Protein AF-A0A835HVT9-F1 (afdb_monomer)

pLDDT: mean 92.45, std 12.64, range [32.31, 98.5]

Sequence (153 aa):
MGDMKSQLLFCWDQSHCSTTGFYTVKNNAKPLMLKELVKLWDKVDQNLPWEKREYNELNSLLVDDSPYKALLNPAHTAIFPTSYYFCNKNDNSLGHRGDIKMYLEGLATLDNVQKYIQQHLFGQPAIAESHPCWQHYSQVINSRSQAPSVRGL

Radius of gyration: 16.78 Å; Cα contacts (8 Å, |Δi|>4): 175; chains: 1; bounding box: 39×34×49 Å

Secondary structure (DSSP, 8-state):
--GGGGG-S----GGGSEEEEEEETTEEEEEEEE--THHHHTTSSTTSSS-TTTS-TTT--EE-S-GGGGTTSPTTSEEBPPPP-TT-TT--TTSTT-HHHHHHHHHTT-S-HHHHHHHS--BSPPP-TTSTTHHHHHHHHHHHHTS------

Foldseek 3Di:
DPPCPVVDQDDDDQVQWAFQVAADPVDRVHTQTADECQ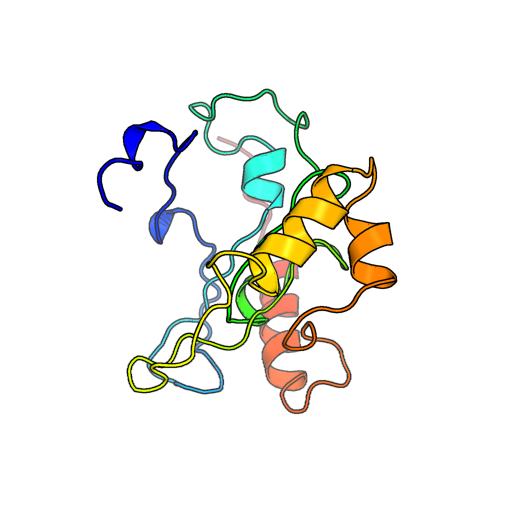CVQCCVPVPRPDDRNPDDQFHAAAEEQDLSNCLPPPAQRYAHAHDDDPVPPVQQLVHDVHVVVVLVVVCVVDRGRSVSCVVPPHHDDHDDPPDPVNVVSVVSVVSVVPDDPPPDD

Nearest PDB structures (foldseek):
  7px8-assembly1_A  TM=1.929E-01  e=6.661E+00  Sus scrofa domesticus

Structure (mmCIF, N/CA/C/O backbone):
data_AF-A0A835HVT9-F1
#
_entry.id   AF-A0A835HVT9-F1
#
loop_
_atom_site.group_PDB
_atom_site.id
_atom_site.type_symbol
_atom_site.label_atom_id
_atom_site.label_alt_id
_atom_site.label_comp_id
_atom_site.label_asym_id
_atom_site.label_entity_id
_atom_site.label_seq_id
_atom_site.pdbx_PDB_ins_code
_atom_site.Cartn_x
_atom_site.Cartn_y
_atom_site.Cartn_z
_atom_site.occupancy
_atom_site.B_iso_or_equiv
_atom_site.auth_seq_id
_atom_site.auth_comp_id
_atom_site.auth_asym_id
_atom_site.auth_atom_id
_atom_site.pdbx_PDB_model_num
ATOM 1 N N . MET A 1 1 ? -9.739 10.773 -12.372 1.00 60.59 1 MET A N 1
ATOM 2 C CA . MET A 1 1 ? -10.763 9.707 -12.357 1.00 60.59 1 MET A CA 1
ATOM 3 C C . MET A 1 1 ? -11.808 10.116 -13.379 1.00 60.59 1 MET A C 1
ATOM 5 O O . MET A 1 1 ? -12.385 11.178 -13.191 1.00 60.59 1 MET A O 1
ATOM 9 N N . GLY A 1 2 ? -11.917 9.392 -14.497 1.00 78.94 2 GLY A N 1
ATOM 10 C CA . GLY A 1 2 ? -12.897 9.683 -15.555 1.00 78.94 2 GLY A CA 1
ATOM 11 C C . GLY A 1 2 ? -14.308 9.248 -15.152 1.00 78.94 2 GLY A C 1
ATOM 12 O O . GLY A 1 2 ? -14.658 9.307 -13.975 1.00 78.94 2 GLY A O 1
ATOM 13 N N . ASP A 1 3 ? -15.081 8.735 -16.104 1.00 84.62 3 ASP A N 1
ATOM 14 C CA . ASP A 1 3 ? -16.511 8.428 -15.934 1.00 84.62 3 ASP A CA 1
ATOM 15 C C . ASP A 1 3 ? -16.822 7.410 -14.818 1.00 84.62 3 ASP A C 1
ATOM 17 O O . ASP A 1 3 ? -17.902 7.430 -14.238 1.00 84.62 3 ASP A O 1
ATOM 21 N N . MET A 1 4 ? -15.857 6.564 -14.438 1.00 86.81 4 MET A N 1
ATOM 22 C CA . MET A 1 4 ? -16.009 5.582 -13.351 1.00 86.81 4 MET A CA 1
ATOM 23 C C . MET A 1 4 ? -15.837 6.165 -11.938 1.00 86.81 4 MET A C 1
ATOM 25 O O . MET A 1 4 ? -15.939 5.430 -10.959 1.00 86.81 4 MET A O 1
ATOM 29 N N . LYS A 1 5 ? -15.581 7.473 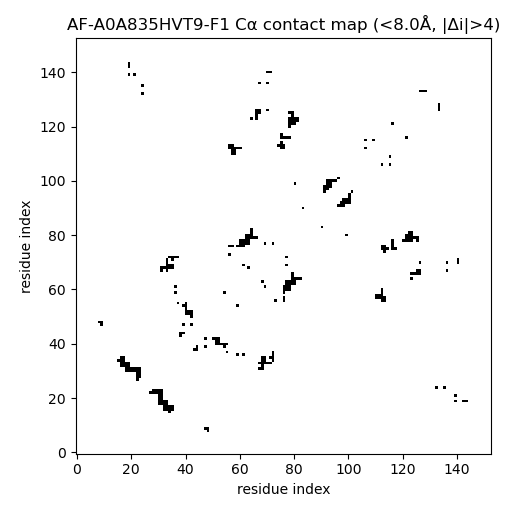-11.784 1.00 87.38 5 LYS A N 1
ATOM 30 C CA . LYS A 1 5 ? -15.387 8.094 -10.459 1.00 87.38 5 LYS A CA 1
ATOM 31 C C . LYS A 1 5 ? -16.580 7.866 -9.522 1.00 87.38 5 LYS A C 1
ATOM 33 O O . LYS A 1 5 ? -16.374 7.664 -8.332 1.00 87.38 5 LYS A O 1
ATOM 38 N N . SER A 1 6 ? -17.802 7.892 -10.053 1.00 88.25 6 SER A N 1
ATOM 39 C CA . SER A 1 6 ? -19.041 7.690 -9.287 1.00 88.25 6 SER A CA 1
ATOM 40 C C . SER A 1 6 ? -19.228 6.262 -8.770 1.00 88.25 6 SER A C 1
ATOM 42 O O . SER A 1 6 ? -20.074 6.048 -7.911 1.00 88.25 6 SER A O 1
ATOM 44 N N . GLN A 1 7 ? -18.451 5.294 -9.267 1.00 92.12 7 GLN A N 1
ATOM 45 C CA . GLN A 1 7 ? -18.493 3.899 -8.818 1.00 92.12 7 GLN A CA 1
ATOM 46 C C . GLN A 1 7 ? -17.558 3.633 -7.628 1.00 92.12 7 GLN A C 1
ATOM 48 O O . GLN A 1 7 ? -17.563 2.538 -7.071 1.00 92.12 7 GLN A O 1
ATOM 53 N N . LEU A 1 8 ? -16.735 4.611 -7.236 1.00 93.62 8 LEU A N 1
ATOM 54 C CA . LEU A 1 8 ? -15.893 4.496 -6.051 1.00 93.62 8 LEU A CA 1
ATOM 55 C C . LEU A 1 8 ? -16.753 4.614 -4.791 1.00 93.62 8 LEU A C 1
ATOM 57 O O . LEU A 1 8 ? -17.520 5.563 -4.655 1.00 93.62 8 LEU A O 1
ATOM 61 N N . LEU A 1 9 ? -16.564 3.690 -3.845 1.00 95.06 9 LEU A N 1
ATOM 62 C CA . LEU A 1 9 ? -17.276 3.705 -2.561 1.00 95.06 9 LEU A CA 1
ATOM 63 C C . LEU A 1 9 ? -16.987 4.973 -1.743 1.00 95.06 9 LEU A C 1
ATOM 65 O O . LEU A 1 9 ? -17.858 5.472 -1.040 1.00 95.06 9 LEU A O 1
ATOM 69 N N . PHE A 1 10 ? -15.756 5.482 -1.819 1.00 94.81 10 PHE A N 1
ATOM 70 C CA . PHE A 1 10 ? -15.302 6.689 -1.131 1.00 94.81 10 PHE A CA 1
ATOM 71 C C . PHE A 1 10 ? -13.990 7.191 -1.757 1.00 94.81 10 PHE A C 1
ATOM 73 O O . PHE A 1 10 ? -13.376 6.516 -2.588 1.00 94.81 10 PHE A O 1
ATOM 80 N N . CYS A 1 11 ? -13.541 8.380 -1.348 1.00 93.75 11 CYS A N 1
ATOM 81 C CA . CYS A 1 11 ? -12.246 8.928 -1.736 1.00 93.75 11 CYS A CA 1
ATOM 82 C C . CYS A 1 11 ? -11.547 9.524 -0.516 1.00 93.75 11 CYS A C 1
ATOM 84 O O . CYS A 1 11 ? -12.050 10.464 0.092 1.00 93.75 11 CYS A O 1
ATOM 86 N N . TRP A 1 12 ? -10.359 9.012 -0.209 1.00 95.00 12 TRP A N 1
ATOM 87 C CA . TRP A 1 12 ? -9.437 9.621 0.741 1.00 95.00 12 TRP A CA 1
ATOM 88 C C . TRP A 1 12 ? -8.271 10.267 0.007 1.00 95.00 12 TRP A C 1
ATOM 90 O O . TRP A 1 12 ? -7.760 9.743 -0.984 1.00 95.00 12 TRP A O 1
ATOM 100 N N . ASP A 1 13 ? -7.848 11.412 0.520 1.00 93.56 13 ASP A N 1
ATOM 101 C CA . ASP A 1 13 ? -6.699 12.160 0.033 1.00 93.56 13 ASP A CA 1
ATOM 102 C C . ASP A 1 13 ? -5.530 12.104 1.032 1.00 93.56 13 ASP A C 1
ATOM 104 O O . ASP A 1 13 ? -5.501 11.312 1.979 1.00 93.56 13 ASP A O 1
ATOM 108 N N . GLN A 1 14 ? -4.534 12.961 0.817 1.00 94.00 14 GLN A N 1
ATOM 109 C CA . GLN A 1 14 ? -3.355 13.044 1.669 1.00 94.00 14 GLN A CA 1
ATOM 110 C C . GLN A 1 14 ? -3.684 13.355 3.139 1.00 94.00 14 GLN A C 1
ATOM 112 O O . GLN A 1 14 ? -2.952 12.892 4.011 1.00 94.00 14 GLN A O 1
ATOM 117 N N . SER A 1 15 ? -4.768 14.083 3.438 1.00 94.44 15 SER A N 1
ATOM 118 C CA . SER A 1 15 ? -5.143 14.428 4.821 1.00 94.44 15 SER A CA 1
ATOM 119 C C . SER A 1 15 ? -5.526 13.202 5.658 1.00 94.44 15 SER A C 1
ATOM 121 O O . SER A 1 15 ? -5.448 13.227 6.884 1.00 94.44 15 SER A O 1
ATOM 123 N N . HIS A 1 16 ? -5.852 12.092 4.993 1.00 95.62 16 HIS A N 1
ATOM 124 C CA . HIS A 1 16 ? -6.187 10.822 5.623 1.00 95.62 16 HIS A CA 1
ATOM 125 C C . HIS A 1 16 ? -4.963 9.912 5.809 1.00 95.62 16 HIS A C 1
ATOM 127 O O . HIS A 1 16 ? -5.058 8.886 6.486 1.00 95.62 16 HIS A O 1
ATOM 133 N N . CYS A 1 17 ? -3.803 10.272 5.254 1.00 96.88 17 CYS A N 1
ATOM 134 C CA . CYS A 1 17 ? -2.551 9.555 5.484 1.00 96.88 17 CYS A CA 1
ATOM 135 C C . CYS A 1 17 ? -1.938 9.944 6.838 1.00 96.88 17 CYS A C 1
ATOM 137 O O . CYS A 1 17 ? -2.145 11.047 7.340 1.00 96.88 17 CYS A O 1
ATOM 139 N N . SER A 1 18 ? -1.137 9.055 7.420 1.00 95.75 18 SER A N 1
ATOM 140 C CA . SER A 1 18 ? -0.396 9.366 8.644 1.00 95.75 18 SER A CA 1
ATOM 141 C C . SER A 1 18 ? 0.959 9.973 8.313 1.00 95.75 18 SER A C 1
ATOM 143 O O . SER A 1 18 ? 1.771 9.382 7.596 1.00 95.75 18 SER A O 1
ATOM 145 N N . THR A 1 19 ? 1.211 11.162 8.848 1.00 94.88 19 THR A N 1
ATOM 146 C CA . THR A 1 19 ? 2.507 11.830 8.756 1.00 94.88 19 THR A CA 1
ATOM 147 C C . THR A 1 19 ? 3.494 11.183 9.722 1.00 94.88 19 THR A C 1
ATOM 149 O O . THR A 1 19 ? 3.149 10.815 10.846 1.00 94.88 19 THR A O 1
ATOM 152 N N . THR A 1 20 ? 4.737 11.018 9.273 1.00 95.50 20 THR A N 1
ATOM 153 C CA . THR A 1 20 ? 5.782 10.389 10.096 1.00 95.50 20 THR A CA 1
ATOM 154 C C . THR A 1 20 ? 6.794 11.386 10.646 1.00 95.50 20 THR A C 1
ATOM 156 O O . THR A 1 20 ? 7.472 11.079 11.615 1.00 95.50 20 THR A O 1
ATOM 159 N N . GLY A 1 21 ? 6.908 12.575 10.043 1.00 95.31 21 GLY A N 1
ATOM 160 C CA . GLY A 1 21 ? 8.000 13.515 10.322 1.00 95.31 21 GLY A CA 1
ATOM 161 C C . GLY A 1 21 ? 9.318 13.159 9.619 1.00 95.31 21 GLY A C 1
ATOM 162 O O . GLY A 1 21 ? 10.281 13.911 9.720 1.00 95.31 21 GLY A O 1
ATOM 163 N N . PHE A 1 22 ? 9.355 12.051 8.871 1.00 97.06 22 PHE A N 1
ATOM 164 C CA . PHE A 1 22 ? 10.499 11.622 8.068 1.00 97.06 22 PHE A CA 1
ATOM 165 C C . PHE A 1 22 ? 10.275 11.931 6.583 1.00 97.06 22 PHE A C 1
ATOM 167 O O . PHE A 1 22 ? 9.159 12.216 6.140 1.00 97.06 22 PHE A O 1
ATOM 174 N N . TYR A 1 23 ? 11.347 11.827 5.800 1.00 97.38 23 TYR A N 1
ATOM 175 C CA . TYR A 1 23 ? 11.338 11.976 4.345 1.00 97.38 23 TYR A CA 1
ATOM 176 C C . TYR A 1 23 ? 11.667 10.652 3.667 1.00 97.38 23 TYR A C 1
ATOM 178 O O . TYR A 1 23 ? 12.306 9.786 4.257 1.00 97.38 23 TYR A O 1
ATOM 186 N N . THR A 1 24 ? 11.231 10.479 2.421 1.00 96.44 24 THR A N 1
ATOM 187 C CA . THR A 1 24 ? 11.489 9.237 1.688 1.00 96.44 24 THR A CA 1
ATOM 188 C C . THR A 1 24 ? 12.973 9.075 1.368 1.00 96.44 24 THR A C 1
ATOM 190 O O . THR A 1 24 ? 13.637 10.031 0.977 1.00 96.44 24 THR A O 1
ATOM 193 N N . VAL A 1 25 ? 13.478 7.840 1.427 1.00 94.94 25 VAL A N 1
ATOM 194 C CA . VAL A 1 25 ? 14.887 7.528 1.122 1.00 94.94 25 VAL A CA 1
ATOM 195 C C . VAL A 1 25 ? 15.304 7.988 -0.281 1.00 94.94 25 VAL A C 1
ATOM 197 O O . VAL A 1 25 ? 16.401 8.500 -0.466 1.00 94.94 25 VAL A O 1
ATOM 200 N N . LYS A 1 26 ? 14.428 7.819 -1.283 1.00 91.31 26 LYS A N 1
ATOM 201 C CA . LYS A 1 26 ? 14.726 8.171 -2.684 1.00 91.31 26 LYS A CA 1
ATOM 202 C C . LYS A 1 26 ? 14.658 9.678 -2.962 1.00 91.31 26 LYS A C 1
ATOM 204 O O . LYS A 1 26 ? 15.252 10.136 -3.930 1.00 91.31 26 LYS A O 1
ATOM 209 N N . ASN A 1 27 ? 13.895 10.431 -2.171 1.00 92.38 27 ASN A N 1
ATOM 210 C CA . ASN A 1 27 ? 13.713 11.869 -2.337 1.00 92.38 27 ASN A CA 1
ATOM 211 C C . ASN A 1 27 ? 13.538 12.521 -0.960 1.00 92.38 27 ASN A C 1
ATOM 213 O O . ASN A 1 27 ? 12.465 12.445 -0.355 1.00 92.38 27 ASN A O 1
ATOM 217 N N . ASN A 1 28 ? 14.591 13.191 -0.500 1.00 91.81 28 ASN A N 1
ATOM 218 C CA . ASN A 1 28 ? 14.655 13.848 0.803 1.00 91.81 28 ASN A CA 1
ATOM 219 C C . ASN A 1 28 ? 13.770 15.103 0.923 1.00 91.81 28 ASN A C 1
ATOM 221 O O . ASN A 1 28 ? 13.596 15.598 2.027 1.00 91.81 28 ASN A O 1
ATOM 225 N N . ALA A 1 29 ? 13.191 15.601 -0.172 1.00 95.06 29 ALA A N 1
ATOM 226 C CA . ALA A 1 29 ? 12.193 16.670 -0.148 1.00 95.06 29 ALA A CA 1
ATOM 227 C C . ALA A 1 29 ? 10.755 16.129 -0.067 1.00 95.06 29 ALA A C 1
ATOM 229 O O . ALA A 1 29 ? 9.817 16.889 0.167 1.00 95.06 29 ALA A O 1
ATOM 230 N N . LYS A 1 30 ? 10.554 14.819 -0.268 1.00 95.56 30 LYS A N 1
ATOM 231 C CA . LYS A 1 30 ? 9.233 14.185 -0.235 1.00 95.56 30 LYS A CA 1
ATOM 232 C C . LYS A 1 30 ? 8.943 13.637 1.167 1.00 95.56 30 LYS A C 1
ATOM 234 O O . LYS A 1 30 ? 9.641 12.711 1.587 1.00 95.56 30 LYS A O 1
ATOM 239 N N . PRO A 1 31 ? 7.910 14.133 1.873 1.00 96.44 31 PRO A N 1
ATOM 240 C CA . PRO A 1 31 ? 7.512 13.578 3.162 1.00 96.44 31 PRO A CA 1
ATOM 241 C C . PRO A 1 31 ? 7.120 12.102 3.047 1.00 96.44 31 PRO A C 1
ATOM 243 O O . PRO A 1 31 ? 6.439 11.693 2.101 1.00 96.44 31 PRO A O 1
ATOM 246 N N . LEU A 1 32 ? 7.525 11.302 4.029 1.00 97.38 32 LEU A N 1
ATOM 247 C CA . LEU A 1 32 ? 7.116 9.912 4.158 1.00 97.38 32 LEU A CA 1
ATOM 248 C C . LEU A 1 32 ? 5.758 9.874 4.866 1.00 97.38 32 LEU A C 1
ATOM 250 O O . LEU A 1 32 ? 5.643 10.206 6.048 1.00 97.38 32 LEU A O 1
ATOM 254 N N . MET A 1 33 ? 4.726 9.479 4.122 1.00 97.12 33 MET A N 1
ATOM 255 C CA . MET A 1 33 ? 3.363 9.320 4.628 1.00 97.12 33 MET A CA 1
ATOM 256 C C . MET A 1 33 ? 2.899 7.875 4.494 1.00 97.12 33 MET A C 1
ATOM 258 O O . MET A 1 33 ? 3.196 7.211 3.498 1.00 97.12 33 MET A O 1
ATOM 262 N N . LEU A 1 34 ? 2.163 7.410 5.500 1.00 98.00 34 LEU A N 1
ATOM 263 C CA . LEU A 1 34 ? 1.678 6.039 5.609 1.00 98.00 34 LEU A CA 1
ATOM 264 C C . LEU A 1 34 ? 0.188 5.955 5.275 1.00 98.00 34 LEU A C 1
ATOM 266 O O . LEU A 1 34 ? -0.588 6.858 5.594 1.00 98.00 34 LEU A O 1
ATOM 270 N N . LYS A 1 35 ? -0.201 4.841 4.660 1.00 98.19 35 LYS A N 1
ATOM 271 C CA . LYS A 1 35 ? -1.579 4.465 4.343 1.00 98.19 35 LYS A CA 1
ATOM 272 C C . LYS A 1 35 ? -1.970 3.282 5.223 1.00 98.19 35 LYS A C 1
ATOM 274 O O . LYS A 1 35 ? -1.839 2.126 4.823 1.00 98.19 35 LYS A O 1
ATOM 279 N N . GLU A 1 36 ? -2.398 3.598 6.439 1.00 97.62 36 GLU A N 1
ATOM 280 C CA . GLU A 1 36 ? -2.723 2.610 7.467 1.00 97.62 36 GLU A CA 1
ATOM 281 C C . GLU A 1 36 ? -4.142 2.058 7.256 1.00 97.62 36 GLU A C 1
ATOM 283 O O . GLU A 1 36 ? -5.123 2.755 7.522 1.00 97.62 36 GLU A O 1
ATOM 288 N N . LEU A 1 37 ? -4.263 0.811 6.779 1.00 97.81 37 LEU A N 1
ATOM 289 C CA . LEU A 1 37 ? -5.564 0.178 6.495 1.00 97.81 37 LEU A CA 1
ATOM 290 C C . LEU A 1 37 ? -6.433 0.038 7.751 1.00 97.81 37 LEU A C 1
ATOM 292 O O . LEU A 1 37 ? -7.654 0.121 7.659 1.00 97.81 37 LEU A O 1
ATOM 296 N N . VAL A 1 38 ? -5.815 -0.064 8.932 1.00 97.12 38 VAL A N 1
ATOM 297 C CA . VAL A 1 38 ? -6.534 -0.098 10.215 1.00 97.12 38 VAL A CA 1
ATOM 298 C C . VAL A 1 38 ? -7.453 1.112 10.403 1.00 97.12 38 VAL A C 1
ATOM 300 O O . VAL A 1 38 ? -8.509 0.981 11.007 1.00 97.12 38 VAL A O 1
ATOM 303 N N . LYS A 1 39 ? -7.136 2.273 9.809 1.00 96.56 39 LYS A N 1
ATOM 304 C CA . LYS A 1 39 ? -8.018 3.449 9.847 1.00 96.56 39 LYS A CA 1
ATOM 305 C C . LYS A 1 39 ? -9.353 3.197 9.132 1.00 96.56 39 LYS A C 1
ATOM 307 O O . LYS A 1 39 ? -10.380 3.710 9.569 1.00 96.56 39 LYS A O 1
ATOM 312 N N . LEU A 1 40 ? -9.342 2.412 8.051 1.00 96.75 40 LEU A N 1
ATOM 313 C CA . LEU A 1 40 ? -10.552 1.997 7.331 1.00 96.75 40 LEU A CA 1
ATOM 314 C C . LEU A 1 40 ? -11.320 0.936 8.124 1.00 96.75 40 LEU A C 1
ATOM 316 O O . LEU A 1 40 ? -12.539 1.035 8.257 1.00 96.75 40 LEU A O 1
ATOM 320 N N . TRP A 1 41 ? -10.605 -0.042 8.684 1.00 97.50 41 TRP A N 1
ATOM 321 C CA . TRP A 1 41 ? -11.188 -1.148 9.452 1.00 97.50 41 TRP A CA 1
ATOM 322 C C . TRP A 1 41 ? -11.856 -0.669 10.741 1.00 97.50 41 TRP A C 1
ATOM 324 O O . TRP A 1 41 ? -12.967 -1.086 11.068 1.00 97.50 41 TRP A O 1
ATOM 334 N N . ASP A 1 42 ? -11.212 0.258 11.452 1.00 96.88 42 ASP A N 1
ATOM 335 C CA . ASP A 1 42 ? -11.748 0.850 12.675 1.00 96.88 42 ASP A CA 1
ATOM 336 C C . ASP A 1 42 ? -12.778 1.954 12.426 1.00 96.88 42 ASP A C 1
ATOM 338 O O . ASP A 1 42 ? -13.344 2.468 13.395 1.00 96.88 42 ASP A O 1
ATOM 342 N N . LYS A 1 43 ? -13.048 2.282 11.153 1.00 95.50 43 LYS A N 1
ATOM 343 C CA . LYS A 1 43 ? -13.999 3.313 10.731 1.00 95.50 43 LYS A CA 1
ATOM 344 C C . LYS A 1 43 ? -13.721 4.655 11.424 1.00 95.50 43 LYS A C 1
ATOM 346 O O . LYS A 1 43 ? -14.595 5.238 12.059 1.00 95.50 43 LYS A O 1
ATOM 351 N N . VAL A 1 44 ? -12.474 5.138 11.338 1.00 94.56 44 VAL A N 1
ATOM 352 C CA . VAL A 1 44 ? -12.085 6.412 11.987 1.00 94.56 44 VAL A CA 1
ATOM 353 C C . VAL A 1 44 ? -12.840 7.612 11.412 1.00 94.56 44 VAL A C 1
ATOM 355 O O . VAL A 1 44 ? -13.051 8.597 12.111 1.00 94.56 44 VAL A O 1
ATOM 358 N N . ASP A 1 45 ? -13.256 7.515 10.148 1.00 93.81 45 ASP A N 1
ATOM 359 C CA . ASP A 1 45 ? -14.232 8.406 9.534 1.00 93.81 45 ASP A CA 1
ATOM 360 C C . ASP A 1 45 ? -15.612 7.743 9.606 1.00 93.81 45 ASP A C 1
ATOM 362 O O . ASP A 1 45 ? -15.848 6.688 9.013 1.00 93.81 45 ASP A O 1
ATOM 366 N N . GLN A 1 46 ? -16.526 8.371 10.344 1.00 93.19 46 GLN A N 1
ATOM 367 C CA . GLN A 1 46 ? -17.874 7.849 10.571 1.00 93.19 46 GLN A CA 1
ATOM 368 C C . GLN A 1 46 ? -18.728 7.833 9.293 1.00 93.19 46 GLN A C 1
ATOM 370 O O . GLN A 1 46 ? -19.718 7.105 9.249 1.00 93.19 46 GLN A O 1
ATOM 375 N N . ASN A 1 47 ? -18.333 8.575 8.251 1.00 93.75 47 ASN A N 1
ATOM 376 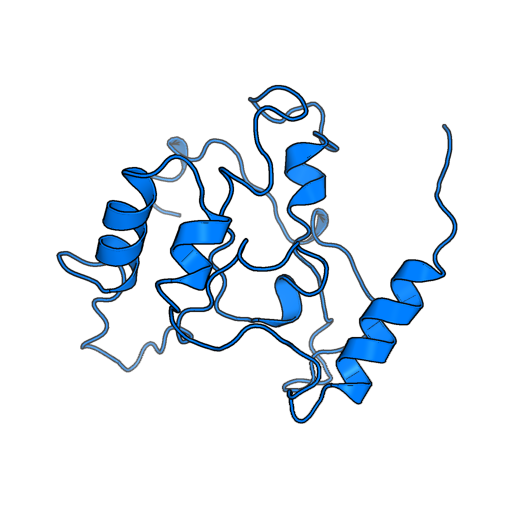C CA . ASN A 1 47 ? -19.050 8.647 6.976 1.00 93.75 47 ASN A CA 1
ATOM 377 C C . ASN A 1 47 ? -18.717 7.496 6.015 1.00 93.75 47 ASN A C 1
ATOM 379 O O . ASN A 1 47 ? -19.284 7.434 4.924 1.00 93.75 47 ASN A O 1
ATOM 383 N N . LEU A 1 48 ? -17.796 6.594 6.377 1.00 95.25 48 LEU A N 1
ATOM 384 C CA . LEU A 1 48 ? -17.488 5.431 5.546 1.00 95.25 48 LEU A CA 1
ATOM 385 C C . LEU A 1 48 ? -18.720 4.509 5.417 1.00 95.25 48 LEU A C 1
ATOM 387 O O . LEU A 1 48 ? -19.431 4.298 6.405 1.00 95.25 48 LEU A O 1
ATOM 391 N N . PRO A 1 49 ? -18.966 3.928 4.226 1.00 95.25 49 PRO A N 1
ATOM 392 C CA . PRO A 1 49 ? -20.234 3.268 3.900 1.00 95.25 49 PRO A CA 1
ATOM 393 C C . PRO A 1 49 ? -20.392 1.844 4.460 1.00 95.25 49 PRO A C 1
ATOM 395 O O . PRO A 1 49 ? -21.404 1.206 4.191 1.00 95.25 49 PRO A O 1
ATOM 398 N N . TRP A 1 50 ? -19.412 1.338 5.208 1.00 95.69 50 TRP A N 1
ATOM 399 C CA . TRP A 1 50 ? -19.417 0.002 5.817 1.00 95.69 50 TRP A CA 1
ATOM 400 C C . TRP A 1 50 ? -19.392 0.080 7.338 1.00 95.69 50 TRP A C 1
ATOM 402 O O . TRP A 1 50 ? -19.087 1.128 7.914 1.00 95.69 50 TRP A O 1
ATOM 412 N N . GLU A 1 51 ? -19.670 -1.030 8.009 1.00 96.38 51 GLU A N 1
ATOM 413 C CA . GLU A 1 51 ? -19.601 -1.110 9.464 1.00 96.38 51 GLU A CA 1
ATOM 414 C C . GLU A 1 51 ? -18.180 -1.337 9.986 1.00 96.38 51 GLU A C 1
ATOM 416 O O . GLU A 1 51 ? -17.296 -1.878 9.317 1.00 96.38 51 GLU A O 1
ATOM 421 N N . LYS A 1 52 ? -17.934 -0.900 11.225 1.00 95.88 52 LYS A N 1
ATOM 422 C CA . LYS A 1 52 ? -16.633 -1.100 11.872 1.00 95.88 52 LYS A CA 1
ATOM 423 C C . LYS A 1 52 ? -16.296 -2.598 11.904 1.00 95.88 52 LYS A C 1
ATOM 425 O O . LYS A 1 52 ? -17.098 -3.396 12.382 1.00 95.88 52 LYS A O 1
ATOM 430 N N . ARG A 1 53 ? -15.086 -2.957 11.458 1.00 92.25 53 ARG A N 1
ATOM 431 C CA . ARG A 1 53 ? -14.572 -4.335 11.300 1.00 92.25 53 ARG A CA 1
ATOM 432 C C . ARG A 1 53 ? -15.270 -5.204 10.246 1.00 92.25 53 ARG A C 1
ATOM 434 O O . ARG A 1 53 ? -14.956 -6.389 10.169 1.00 92.25 53 ARG A O 1
ATOM 441 N N . GLU A 1 54 ? -16.145 -4.642 9.410 1.00 96.38 54 GLU A N 1
ATOM 442 C CA . GLU A 1 54 ? -16.624 -5.331 8.200 1.00 96.38 54 GLU A CA 1
ATOM 443 C C . GLU A 1 54 ? -15.448 -5.673 7.268 1.00 96.38 54 GLU A C 1
ATOM 445 O O . GLU A 1 54 ? -15.360 -6.774 6.723 1.00 96.38 54 GLU A O 1
ATOM 450 N N . TYR A 1 55 ? -14.481 -4.758 7.185 1.00 96.81 55 TYR A N 1
ATOM 451 C CA . TYR A 1 55 ? -13.181 -4.981 6.563 1.00 96.81 55 TYR A CA 1
ATOM 452 C C . TYR A 1 55 ? -12.081 -5.179 7.612 1.00 96.81 55 TYR A C 1
ATOM 454 O O . TYR A 1 55 ? -12.104 -4.557 8.677 1.00 96.81 55 TYR A O 1
ATOM 462 N N . ASN A 1 56 ? -11.115 -6.038 7.293 1.00 97.31 56 ASN A N 1
ATOM 463 C CA . ASN A 1 56 ? -9.942 -6.372 8.099 1.00 97.31 56 ASN A CA 1
ATOM 464 C C . ASN A 1 56 ? -8.801 -6.918 7.210 1.00 97.31 56 ASN A C 1
ATOM 466 O O . ASN A 1 56 ? -8.875 -6.886 5.979 1.00 97.31 56 ASN A O 1
ATOM 470 N N . GLU A 1 57 ? -7.731 -7.425 7.819 1.00 97.19 57 GLU A N 1
ATOM 471 C CA . GLU A 1 57 ? -6.561 -7.974 7.129 1.00 97.19 57 GLU A CA 1
ATOM 472 C C . GLU A 1 57 ? -6.866 -9.171 6.216 1.00 97.19 57 GLU A C 1
ATOM 474 O O . GLU A 1 57 ? -6.136 -9.402 5.254 1.00 97.19 57 GLU A O 1
ATOM 479 N N . LEU A 1 58 ? -7.944 -9.916 6.475 1.00 97.19 58 LEU A N 1
ATOM 480 C CA . LEU A 1 58 ? -8.310 -11.105 5.707 1.00 97.19 58 LEU A CA 1
ATOM 481 C C . LEU A 1 58 ? -9.033 -10.769 4.402 1.00 97.19 58 LEU A C 1
ATOM 483 O O . LEU A 1 58 ? -9.022 -11.597 3.497 1.00 97.19 58 LEU A O 1
ATOM 487 N N . ASN A 1 59 ? -9.638 -9.584 4.287 1.00 97.06 59 ASN A N 1
ATOM 488 C CA . ASN A 1 59 ? -10.463 -9.199 3.134 1.00 97.06 59 ASN A CA 1
ATOM 489 C C . ASN A 1 59 ? -10.107 -7.829 2.525 1.00 97.06 59 ASN A C 1
ATOM 491 O O . ASN A 1 59 ? -10.809 -7.351 1.637 1.00 97.06 59 ASN A O 1
ATOM 495 N N . SER A 1 60 ? -9.020 -7.194 2.975 1.00 97.06 60 SER A N 1
ATOM 496 C CA . SER A 1 60 ? -8.556 -5.900 2.464 1.00 97.06 60 SER A CA 1
ATOM 497 C C . SER A 1 60 ? -7.177 -5.996 1.826 1.00 97.06 60 SER A C 1
ATOM 499 O O . SER A 1 60 ? -6.257 -6.570 2.403 1.00 97.06 60 SER A O 1
ATOM 501 N N . LEU A 1 61 ? -7.010 -5.346 0.673 1.00 98.06 61 LEU A N 1
ATOM 502 C CA . LEU A 1 61 ? -5.736 -5.227 -0.032 1.00 98.06 61 LEU A CA 1
ATOM 503 C C . LEU A 1 61 ? -5.413 -3.756 -0.323 1.00 98.06 61 LEU A C 1
ATOM 505 O O . LEU A 1 61 ? -6.221 -3.042 -0.914 1.00 98.06 61 LEU A O 1
ATOM 509 N N . LEU A 1 62 ? -4.191 -3.326 -0.003 1.00 98.44 62 LEU A N 1
ATOM 510 C CA . LEU A 1 62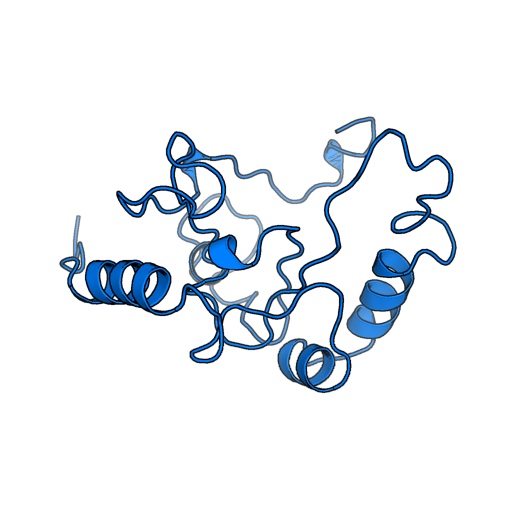 ? -3.609 -2.085 -0.516 1.00 98.44 62 LEU A CA 1
ATOM 511 C C . LEU A 1 62 ? -2.787 -2.353 -1.787 1.00 98.44 62 LEU A C 1
ATOM 513 O O . LEU A 1 62 ? -1.832 -3.126 -1.771 1.00 98.44 62 LEU A O 1
ATOM 517 N N . VAL A 1 63 ? -3.103 -1.652 -2.875 1.00 98.31 63 VAL A N 1
ATOM 518 C CA . VAL A 1 63 ? -2.287 -1.632 -4.099 1.00 98.31 63 VAL A CA 1
ATOM 519 C C . VAL A 1 63 ? -1.598 -0.274 -4.194 1.00 98.31 63 VAL A C 1
ATOM 521 O O . VAL A 1 63 ? -2.260 0.753 -4.348 1.00 98.31 63 VAL A O 1
ATOM 524 N N . ASP A 1 64 ? -0.273 -0.244 -4.069 1.00 98.00 64 ASP A N 1
ATOM 525 C CA . ASP A 1 64 ? 0.504 0.998 -4.128 1.00 98.00 64 ASP A CA 1
ATOM 526 C C . ASP A 1 64 ? 1.917 0.724 -4.652 1.00 98.00 64 ASP A C 1
ATOM 528 O O . ASP A 1 64 ? 2.529 -0.260 -4.278 1.00 98.00 64 ASP A O 1
ATOM 532 N N . ASP A 1 65 ? 2.483 1.585 -5.491 1.00 97.00 65 ASP A N 1
ATOM 533 C CA . ASP A 1 65 ? 3.817 1.368 -6.077 1.00 97.00 65 ASP A CA 1
ATOM 534 C C . ASP A 1 65 ? 4.991 1.635 -5.109 1.00 97.00 65 ASP A C 1
ATOM 536 O O . ASP A 1 65 ? 6.164 1.509 -5.469 1.00 97.00 65 ASP A O 1
ATOM 540 N N . SER A 1 66 ? 4.690 2.056 -3.878 1.00 97.12 66 SER A N 1
ATOM 541 C CA . SER A 1 66 ? 5.664 2.487 -2.882 1.00 97.12 66 SER A CA 1
ATOM 542 C C . SER A 1 66 ? 5.562 1.643 -1.602 1.00 97.12 66 SER A C 1
ATOM 544 O O . SER A 1 66 ? 4.755 1.971 -0.725 1.00 97.12 66 SER A O 1
ATOM 546 N N . PRO A 1 67 ? 6.438 0.636 -1.416 1.00 97.56 67 PRO A N 1
ATOM 547 C CA . PRO A 1 67 ? 6.417 -0.257 -0.254 1.00 97.56 67 PRO A CA 1
ATOM 548 C C . PRO A 1 67 ? 6.326 0.429 1.116 1.00 97.56 67 PRO A C 1
ATOM 550 O O . PRO A 1 67 ? 5.593 -0.021 1.994 1.00 97.56 67 PRO A O 1
ATOM 553 N N . TYR A 1 68 ? 6.996 1.573 1.295 1.00 97.56 68 TYR A N 1
ATOM 554 C CA . TYR A 1 68 ? 6.988 2.303 2.570 1.00 97.56 68 TYR A CA 1
ATOM 555 C C . TYR A 1 68 ? 5.614 2.820 2.995 1.00 97.56 68 TYR A C 1
ATOM 557 O O . TYR A 1 68 ? 5.423 3.092 4.176 1.00 97.56 68 TYR A O 1
ATOM 565 N N . LYS A 1 69 ? 4.646 2.976 2.082 1.00 98.12 69 LYS A N 1
ATOM 566 C CA . LYS A 1 69 ? 3.316 3.468 2.469 1.00 98.12 69 LYS A CA 1
ATOM 567 C C . LYS A 1 69 ? 2.550 2.445 3.308 1.00 98.12 69 LYS A C 1
ATOM 569 O O . LYS A 1 69 ? 1.680 2.842 4.073 1.00 98.12 69 LYS A O 1
ATOM 574 N N . ALA A 1 70 ? 2.899 1.166 3.200 1.00 98.00 70 ALA A N 1
ATOM 575 C CA . ALA A 1 70 ? 2.292 0.072 3.948 1.00 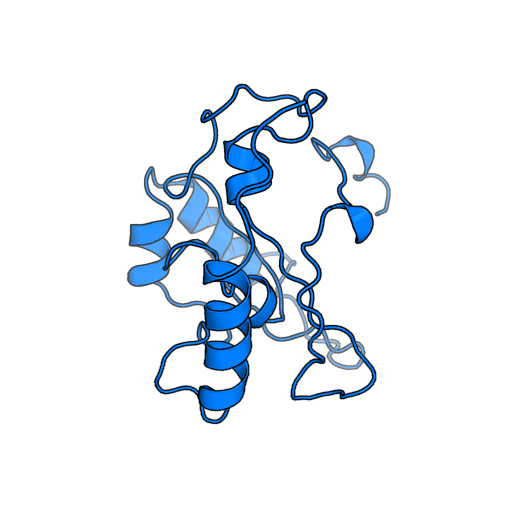98.00 70 ALA A CA 1
ATOM 576 C C . ALA A 1 70 ? 3.105 -0.338 5.190 1.00 98.00 70 ALA A C 1
ATOM 578 O O . ALA A 1 70 ? 2.842 -1.394 5.750 1.00 98.00 70 ALA A O 1
ATOM 579 N N . LEU A 1 71 ? 4.096 0.458 5.616 1.00 97.25 71 LEU A N 1
ATOM 580 C CA . LEU A 1 71 ? 5.088 0.059 6.627 1.00 97.25 71 LEU A CA 1
ATOM 581 C C . LEU A 1 71 ? 4.486 -0.405 7.967 1.00 97.25 71 LEU A C 1
ATOM 583 O O . LEU A 1 71 ? 5.092 -1.228 8.643 1.00 97.25 71 LEU A O 1
ATOM 587 N N . LEU A 1 72 ? 3.319 0.126 8.345 1.00 96.62 72 LEU A N 1
ATOM 588 C CA . LEU A 1 72 ? 2.606 -0.236 9.578 1.00 96.62 72 LEU A CA 1
ATOM 589 C C . LEU A 1 72 ? 1.389 -1.139 9.339 1.00 96.62 72 LEU A C 1
ATOM 591 O O . LEU A 1 72 ? 0.667 -1.455 10.282 1.00 96.62 72 LEU A O 1
ATOM 595 N N . ASN A 1 73 ? 1.138 -1.550 8.096 1.00 97.62 73 ASN A N 1
ATOM 596 C CA . ASN A 1 73 ? 0.075 -2.507 7.822 1.00 97.62 73 ASN A CA 1
ATOM 597 C C . ASN A 1 73 ? 0.548 -3.923 8.187 1.00 97.62 73 ASN A C 1
ATOM 599 O O . ASN A 1 73 ? 1.739 -4.221 8.054 1.00 97.62 73 ASN A O 1
ATOM 603 N N . PRO A 1 74 ? -0.362 -4.822 8.605 1.00 96.56 74 PRO A N 1
ATOM 604 C CA . PRO A 1 74 ? -0.022 -6.224 8.815 1.00 96.56 74 PRO A CA 1
ATOM 605 C C . PRO A 1 74 ? 0.634 -6.843 7.577 1.00 96.56 74 PRO A C 1
ATOM 607 O O . PRO A 1 74 ? 0.322 -6.471 6.440 1.00 96.56 74 PRO A O 1
ATOM 610 N N . ALA A 1 75 ? 1.518 -7.820 7.789 1.00 96.12 75 ALA A N 1
ATOM 611 C CA . ALA A 1 75 ? 2.150 -8.545 6.693 1.00 96.12 75 ALA A CA 1
ATOM 612 C C . ALA A 1 75 ? 1.089 -9.106 5.733 1.00 96.12 75 ALA A C 1
ATOM 614 O O . ALA A 1 75 ? 0.007 -9.514 6.155 1.00 96.12 75 ALA A O 1
ATOM 615 N N . HIS A 1 76 ? 1.414 -9.133 4.440 1.00 97.50 76 HIS A N 1
ATOM 616 C CA . HIS A 1 76 ? 0.539 -9.702 3.413 1.00 97.50 76 HIS A CA 1
ATOM 617 C C . HIS A 1 76 ? -0.834 -9.006 3.294 1.00 97.50 76 HIS A C 1
ATOM 619 O O . HIS A 1 76 ? -1.828 -9.648 2.990 1.00 97.50 76 HIS A O 1
ATOM 625 N N . THR A 1 77 ? -0.900 -7.684 3.484 1.00 97.88 77 THR A N 1
ATOM 626 C CA . THR A 1 77 ? -2.112 -6.870 3.213 1.00 97.88 77 THR A CA 1
ATOM 627 C C . THR A 1 77 ? -1.909 -5.851 2.088 1.00 97.88 77 THR A C 1
ATOM 629 O O . THR A 1 77 ? -2.752 -4.987 1.846 1.00 97.88 77 THR A O 1
ATOM 632 N N . ALA A 1 78 ? -0.774 -5.923 1.390 1.00 98.31 78 ALA A N 1
ATOM 633 C CA . ALA A 1 78 ? -0.434 -5.013 0.310 1.00 98.31 78 ALA A CA 1
ATOM 634 C C . ALA A 1 78 ? 0.382 -5.709 -0.783 1.00 98.31 78 ALA A C 1
ATOM 636 O O . ALA A 1 78 ? 1.163 -6.618 -0.494 1.00 98.31 78 ALA A O 1
ATOM 637 N N . ILE A 1 79 ? 0.232 -5.232 -2.019 1.00 98.50 79 ILE A N 1
ATOM 638 C CA . ILE A 1 79 ? 1.095 -5.566 -3.157 1.00 98.50 79 ILE A CA 1
ATOM 639 C C . ILE A 1 79 ? 1.689 -4.294 -3.752 1.00 98.50 79 ILE A C 1
ATOM 641 O O . ILE A 1 79 ? 1.067 -3.226 -3.707 1.00 98.50 79 ILE A O 1
ATOM 645 N N . PHE A 1 80 ? 2.880 -4.421 -4.341 1.00 98.38 80 PHE A N 1
ATOM 646 C CA . PHE A 1 80 ? 3.655 -3.266 -4.782 1.00 98.38 80 PHE A CA 1
ATOM 647 C C . PHE A 1 80 ? 4.036 -3.355 -6.262 1.00 98.38 80 PHE A C 1
ATOM 649 O O . PHE A 1 80 ? 5.180 -3.689 -6.572 1.00 98.38 80 PHE A O 1
ATOM 656 N N . PRO A 1 81 ? 3.116 -3.069 -7.204 1.00 97.88 81 PRO A N 1
ATOM 657 C CA . PRO A 1 81 ? 3.448 -3.039 -8.628 1.00 97.88 81 PRO A CA 1
ATOM 658 C C . PRO A 1 81 ? 4.630 -2.105 -8.924 1.00 97.88 81 PRO A C 1
ATOM 660 O O . PRO A 1 81 ? 4.938 -1.183 -8.162 1.00 97.88 81 PRO A O 1
ATOM 663 N N . THR A 1 82 ? 5.297 -2.329 -10.054 1.00 95.00 82 THR A N 1
ATOM 664 C CA . THR A 1 82 ? 6.286 -1.377 -10.571 1.00 95.00 82 THR A CA 1
ATOM 665 C C . THR A 1 82 ? 5.595 -0.052 -10.892 1.00 95.00 82 THR A C 1
ATOM 667 O O . THR A 1 82 ? 4.488 -0.041 -11.429 1.00 95.00 82 THR A O 1
ATOM 670 N N . SER A 1 83 ? 6.238 1.070 -10.565 1.00 95.25 83 SER A N 1
ATOM 671 C CA . SER A 1 83 ? 5.712 2.397 -10.894 1.00 95.25 83 SER A CA 1
ATOM 672 C C . SER A 1 83 ? 5.459 2.534 -12.395 1.00 95.25 83 SER A C 1
ATOM 674 O O . SER A 1 83 ? 6.314 2.184 -13.211 1.00 95.25 83 SER A O 1
ATOM 676 N N . TYR A 1 84 ? 4.307 3.107 -12.746 1.00 95.12 84 TYR A N 1
ATOM 677 C CA . TYR A 1 84 ? 3.971 3.424 -14.131 1.00 95.12 84 TYR A CA 1
ATOM 678 C C . TYR A 1 84 ? 5.024 4.347 -14.753 1.00 95.12 84 TYR A C 1
ATOM 680 O O . TYR A 1 84 ? 5.414 5.362 -14.166 1.00 95.12 84 TYR A O 1
ATOM 688 N N . TYR A 1 85 ? 5.444 4.021 -15.973 1.00 95.06 85 TYR A N 1
ATOM 689 C CA . TYR A 1 85 ? 6.382 4.823 -16.746 1.00 95.06 85 TYR A CA 1
ATOM 690 C C . TYR A 1 85 ? 5.762 5.197 -18.089 1.00 95.06 85 TYR A C 1
ATOM 692 O O . TYR A 1 85 ? 5.555 4.344 -18.943 1.00 95.06 85 TYR A O 1
ATOM 700 N N . PHE A 1 86 ? 5.503 6.489 -18.300 1.00 93.00 86 PHE A N 1
ATOM 701 C CA . PHE A 1 86 ? 4.733 6.967 -19.454 1.00 93.00 86 PHE A CA 1
ATOM 702 C C . PHE A 1 86 ? 5.367 6.671 -20.825 1.00 93.00 86 PHE A C 1
ATOM 704 O O . PHE A 1 86 ? 4.653 6.635 -21.825 1.00 93.00 86 PHE A O 1
ATOM 711 N N . CYS A 1 87 ? 6.688 6.461 -20.905 1.00 96.44 87 CYS A N 1
ATOM 712 C CA . CYS A 1 87 ? 7.325 6.056 -22.163 1.00 96.44 87 CYS A CA 1
ATOM 713 C C . CYS A 1 87 ? 7.181 4.553 -22.444 1.00 96.44 87 CYS A C 1
ATOM 715 O O . CYS A 1 87 ? 7.454 4.123 -23.566 1.00 96.44 87 CYS A O 1
ATOM 717 N N . ASN A 1 88 ? 6.767 3.745 -21.462 1.00 95.00 88 ASN A N 1
ATOM 718 C CA . ASN A 1 88 ? 6.474 2.336 -21.679 1.00 95.00 88 ASN A CA 1
ATOM 719 C C . ASN A 1 88 ? 5.117 2.184 -22.378 1.00 95.00 88 ASN A C 1
ATOM 721 O O . ASN A 1 88 ? 4.087 1.963 -21.750 1.00 95.00 88 ASN A O 1
ATOM 725 N N . LYS A 1 89 ? 5.124 2.267 -23.710 1.00 94.62 89 LYS A N 1
ATOM 726 C CA . LYS A 1 89 ? 3.920 2.080 -24.537 1.00 94.62 89 LYS A CA 1
ATOM 727 C C . LYS A 1 89 ? 3.363 0.651 -24.509 1.00 94.62 89 LYS A C 1
ATOM 729 O O . LYS A 1 89 ? 2.261 0.436 -24.997 1.00 94.62 89 LYS A O 1
ATOM 734 N N . ASN A 1 90 ? 4.122 -0.300 -23.964 1.00 94.88 90 ASN A N 1
ATOM 735 C CA . ASN A 1 90 ? 3.724 -1.699 -23.832 1.00 94.88 90 ASN A CA 1
ATOM 736 C C . ASN A 1 90 ? 3.149 -2.011 -22.440 1.00 94.88 90 ASN A C 1
ATOM 738 O O . ASN A 1 90 ? 2.898 -3.178 -22.143 1.00 94.88 90 ASN A O 1
ATOM 742 N N . ASP A 1 91 ? 2.979 -1.006 -21.573 1.00 95.62 91 ASP A N 1
ATOM 743 C CA . ASP A 1 91 ? 2.335 -1.199 -20.278 1.00 95.62 91 ASP A CA 1
ATOM 744 C C . ASP A 1 91 ? 0.874 -1.618 -20.483 1.00 95.62 91 ASP A C 1
ATOM 746 O O . ASP A 1 91 ? 0.058 -0.880 -21.036 1.00 95.62 91 ASP A O 1
ATOM 750 N N . ASN A 1 92 ? 0.566 -2.838 -20.054 1.00 96.25 92 ASN A N 1
ATOM 751 C CA . ASN A 1 92 ? -0.773 -3.408 -20.093 1.00 96.25 92 ASN A CA 1
ATOM 752 C C . ASN A 1 92 ? -1.181 -3.922 -18.705 1.00 96.25 92 ASN A C 1
ATOM 754 O O . ASN A 1 92 ? -2.087 -4.744 -18.608 1.00 96.25 92 ASN A O 1
ATOM 758 N N . SER A 1 93 ? -0.534 -3.471 -17.623 1.00 96.56 93 SER A N 1
ATOM 759 C CA . SER A 1 93 ? -0.712 -4.057 -16.286 1.00 96.56 93 SER A CA 1
ATOM 760 C C . SER A 1 93 ? -2.155 -3.979 -15.775 1.00 96.56 93 SER A C 1
ATOM 762 O O . SER A 1 93 ? -2.656 -4.913 -15.148 1.00 96.56 93 SER A O 1
ATOM 764 N N . LEU A 1 94 ? -2.861 -2.894 -16.109 1.00 94.81 94 LEU A N 1
ATOM 765 C CA . LEU A 1 94 ? -4.286 -2.700 -15.801 1.00 94.81 94 LEU A CA 1
ATOM 766 C C . LEU A 1 94 ? -5.231 -3.122 -16.942 1.00 94.81 94 LEU A C 1
ATOM 768 O O . LEU A 1 94 ? -6.451 -3.059 -16.788 1.00 94.81 94 LEU A O 1
ATOM 772 N N . GLY A 1 95 ? -4.691 -3.508 -18.099 1.00 94.69 95 GLY A N 1
ATOM 773 C CA . GLY A 1 95 ? -5.470 -3.853 -19.283 1.00 94.69 95 GLY A CA 1
ATOM 774 C C . GLY A 1 95 ? -5.996 -5.288 -19.274 1.00 94.69 95 GLY A C 1
ATOM 775 O O . GLY A 1 95 ? -5.907 -6.027 -18.292 1.00 94.69 95 GLY A O 1
ATOM 776 N N . HIS A 1 96 ? -6.580 -5.712 -20.397 1.00 93.94 96 HIS A N 1
ATOM 777 C CA . HIS A 1 96 ? -7.042 -7.091 -20.560 1.00 93.94 96 HIS A CA 1
ATOM 778 C C . HIS A 1 96 ? -5.852 -8.057 -20.476 1.00 93.94 96 HIS A C 1
ATOM 780 O O . HIS A 1 96 ? -4.863 -7.874 -21.186 1.00 93.94 96 HIS A O 1
ATOM 786 N N . ARG A 1 97 ? -5.959 -9.082 -19.615 1.00 94.06 97 ARG A N 1
ATOM 787 C CA . ARG A 1 97 ? -4.857 -9.999 -19.257 1.00 94.06 97 ARG A CA 1
ATOM 788 C C . ARG A 1 97 ? -3.624 -9.301 -18.660 1.00 94.06 97 ARG A C 1
ATOM 790 O O . ARG A 1 97 ? -2.538 -9.872 -18.676 1.00 94.06 97 ARG A O 1
ATOM 797 N N . GLY A 1 98 ? -3.786 -8.079 -18.155 1.00 97.19 98 GLY A N 1
ATOM 798 C CA . GLY A 1 98 ? -2.759 -7.384 -17.392 1.00 97.19 98 GLY A CA 1
ATOM 799 C C . GLY A 1 98 ? -2.434 -8.117 -16.098 1.00 97.19 98 GLY A C 1
ATOM 800 O O . GLY A 1 98 ? -3.310 -8.738 -15.498 1.00 97.19 98 GLY A O 1
ATOM 801 N N . ASP A 1 99 ? -1.181 -8.056 -15.669 1.00 97.12 99 ASP A N 1
ATOM 802 C CA . ASP A 1 99 ? -0.696 -8.766 -14.485 1.00 97.12 99 ASP A CA 1
ATOM 803 C C . ASP A 1 99 ? -1.435 -8.355 -13.200 1.00 97.12 99 ASP A C 1
ATOM 805 O O . ASP A 1 99 ? -1.879 -9.231 -12.460 1.00 97.12 99 ASP A O 1
ATOM 809 N N . ILE A 1 100 ? -1.659 -7.054 -12.969 1.00 97.75 100 ILE A N 1
ATOM 810 C CA . ILE A 1 100 ? -2.429 -6.560 -11.815 1.00 97.75 100 ILE A CA 1
ATOM 811 C C . ILE A 1 100 ? -3.869 -7.064 -11.901 1.00 97.75 100 ILE A C 1
ATOM 813 O O . ILE A 1 100 ? -4.405 -7.565 -10.915 1.00 97.75 100 ILE A O 1
ATOM 817 N N . LYS A 1 101 ? -4.499 -6.967 -13.077 1.00 96.94 101 LYS A N 1
ATOM 818 C CA . LYS A 1 101 ? -5.884 -7.418 -13.263 1.00 96.94 101 LYS A CA 1
ATOM 819 C C . LYS A 1 101 ? -6.031 -8.913 -12.968 1.00 96.94 101 LYS A C 1
ATOM 821 O O . LYS A 1 101 ? -6.867 -9.284 -12.152 1.00 96.94 101 LYS A O 1
ATOM 826 N N . MET A 1 102 ? -5.188 -9.745 -13.575 1.00 97.62 102 MET A N 1
ATOM 827 C CA . MET A 1 102 ? -5.189 -11.196 -13.369 1.00 97.62 102 MET A CA 1
ATOM 828 C C . MET A 1 102 ? -4.934 -11.562 -11.902 1.00 97.62 102 MET A C 1
ATOM 830 O O . MET A 1 102 ? -5.565 -12.474 -11.370 1.00 97.62 102 MET A O 1
ATOM 834 N N . TYR A 1 103 ? -4.031 -10.839 -11.229 1.00 97.94 103 TYR A N 1
ATOM 835 C CA . TYR A 1 103 ? -3.744 -11.058 -9.815 1.00 97.94 103 TYR A CA 1
ATOM 836 C C . TYR A 1 103 ? -4.965 -10.794 -8.929 1.00 97.94 103 TYR A C 1
ATOM 838 O O . TYR A 1 103 ? -5.273 -11.609 -8.057 1.00 97.94 103 TYR A O 1
ATOM 846 N N . LEU A 1 104 ? -5.663 -9.679 -9.169 1.00 97.44 104 LEU A N 1
ATOM 847 C CA . LEU A 1 104 ? -6.870 -9.296 -8.434 1.00 97.44 104 LEU A CA 1
ATOM 848 C C . LEU A 1 104 ? -8.052 -10.226 -8.733 1.00 97.44 104 LEU A C 1
ATOM 850 O O . LEU A 1 104 ? -8.805 -10.549 -7.820 1.00 97.44 104 LEU A O 1
ATOM 854 N N . GLU A 1 105 ? -8.197 -10.692 -9.977 1.00 96.81 105 GLU A N 1
ATOM 855 C CA . GLU A 1 105 ? -9.203 -11.694 -10.352 1.00 96.81 105 GLU A CA 1
ATOM 856 C C . GLU A 1 105 ? -8.984 -13.014 -9.603 1.00 96.81 105 GLU A C 1
ATOM 858 O O . GLU A 1 105 ? -9.939 -13.574 -9.073 1.00 96.81 105 GLU A O 1
ATOM 863 N N . GLY A 1 106 ? -7.735 -13.481 -9.489 1.00 96.31 106 GLY A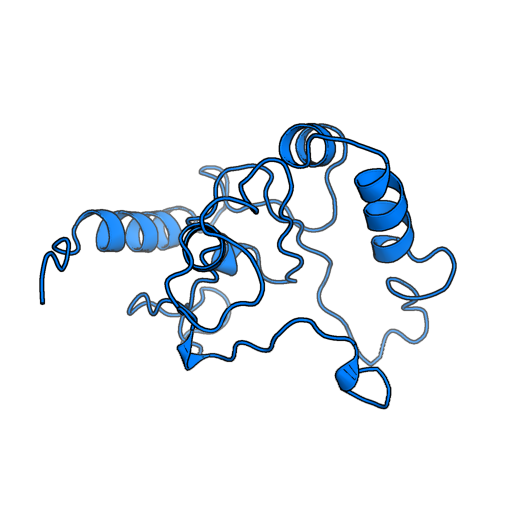 N 1
ATOM 864 C CA . GLY A 1 106 ? -7.411 -14.657 -8.677 1.00 96.31 106 GLY A CA 1
ATOM 865 C C . GLY A 1 106 ? -7.687 -14.435 -7.187 1.00 96.31 106 GLY A C 1
ATOM 866 O O . GLY A 1 106 ? -8.318 -15.277 -6.547 1.00 96.31 106 GLY A O 1
ATOM 867 N N . LEU A 1 107 ? -7.294 -13.274 -6.650 1.00 97.00 107 LEU A N 1
ATOM 868 C CA . LEU A 1 107 ? -7.522 -12.922 -5.247 1.00 97.00 107 LEU A CA 1
ATOM 869 C C . LEU A 1 107 ? -9.016 -12.894 -4.888 1.00 97.00 107 LEU A C 1
ATOM 871 O O . LEU A 1 107 ? -9.393 -13.363 -3.819 1.00 97.00 107 LEU A O 1
ATOM 875 N N . ALA A 1 108 ? -9.863 -12.381 -5.784 1.00 94.81 108 ALA A N 1
ATOM 876 C CA . ALA A 1 108 ? -11.304 -12.245 -5.566 1.00 94.81 108 ALA A CA 1
ATOM 877 C C . ALA A 1 108 ? -12.048 -13.586 -5.407 1.00 94.81 108 ALA A C 1
ATOM 879 O O . ALA A 1 108 ? -13.208 -13.594 -5.006 1.00 94.81 108 ALA A O 1
ATOM 880 N N . THR A 1 109 ? -11.402 -14.715 -5.718 1.00 92.50 109 THR A N 1
ATOM 881 C CA . THR A 1 109 ? -11.985 -16.061 -5.573 1.00 92.50 109 THR A CA 1
ATOM 882 C C . THR A 1 109 ? -11.724 -16.709 -4.211 1.00 92.50 109 THR A C 1
ATOM 884 O O . THR A 1 109 ? -12.113 -17.857 -4.001 1.00 92.50 109 THR A O 1
ATOM 887 N N . LEU A 1 110 ? -11.051 -16.007 -3.294 1.00 91.06 110 LEU A N 1
ATOM 888 C CA . LEU A 1 110 ? -10.580 -16.558 -2.025 1.00 91.06 110 LEU A CA 1
ATOM 889 C C . LEU A 1 110 ? -11.077 -15.761 -0.822 1.00 91.06 110 LEU A C 1
ATOM 891 O O . LEU A 1 110 ? -11.227 -14.545 -0.876 1.00 91.06 110 LEU A O 1
ATOM 895 N N . ASP A 1 111 ? -11.200 -16.456 0.306 1.00 90.62 111 ASP A N 1
ATOM 896 C CA . ASP A 1 111 ? -11.669 -15.869 1.567 1.00 90.62 111 ASP A CA 1
ATOM 897 C C . ASP A 1 111 ? -10.546 -15.236 2.414 1.00 90.62 111 ASP A C 1
ATOM 899 O O . ASP A 1 111 ? -10.811 -14.684 3.481 1.00 90.62 111 ASP A O 1
ATOM 903 N N . ASN A 1 112 ? -9.273 -15.364 2.006 1.00 96.69 112 ASN A N 1
ATOM 904 C CA . ASN A 1 112 ? -8.126 -14.935 2.815 1.00 96.69 112 ASN A CA 1
ATOM 905 C C . ASN A 1 112 ? -7.026 -14.266 1.977 1.00 96.69 112 ASN A C 1
ATOM 907 O O . ASN A 1 112 ? -6.186 -14.934 1.361 1.00 96.69 112 ASN A O 1
ATOM 911 N N . VAL A 1 113 ? -7.003 -12.934 2.030 1.00 96.94 113 VAL A N 1
ATOM 912 C CA . VAL A 1 113 ? -6.034 -12.077 1.342 1.00 96.94 113 VAL A CA 1
ATOM 913 C C . VAL A 1 113 ? -4.600 -12.368 1.776 1.00 96.94 113 VAL A C 1
ATOM 915 O O . VAL A 1 113 ? -3.735 -12.556 0.919 1.00 96.94 113 VAL A O 1
ATOM 918 N N . GLN A 1 114 ? -4.334 -12.472 3.081 1.00 97.62 114 GLN A N 1
ATOM 919 C CA . GLN A 1 114 ? -2.970 -12.677 3.582 1.00 97.62 114 GLN A CA 1
ATOM 920 C C . GLN A 1 114 ? -2.345 -13.967 3.059 1.00 97.62 114 GLN A C 1
ATOM 922 O O . GLN A 1 114 ? -1.202 -13.967 2.597 1.00 97.62 114 GLN A O 1
ATOM 927 N N . LYS A 1 115 ? -3.109 -15.062 3.079 1.00 97.31 115 LYS A N 1
ATOM 928 C CA . LYS A 1 115 ? -2.649 -16.357 2.574 1.00 97.31 115 LYS A CA 1
ATOM 929 C C . LYS A 1 115 ? -2.342 -16.299 1.078 1.00 97.31 115 LYS A C 1
ATOM 931 O O . LYS A 1 115 ? -1.323 -16.839 0.654 1.00 97.31 115 LYS A O 1
ATOM 936 N N . TYR A 1 116 ? -3.186 -15.630 0.293 1.00 97.75 116 TYR A N 1
ATOM 937 C CA . TYR A 1 116 ? -2.967 -15.491 -1.146 1.00 97.75 116 TYR A CA 1
ATOM 938 C C . TYR A 1 116 ? -1.687 -14.716 -1.454 1.00 97.75 116 TYR A C 1
ATOM 940 O O . TYR A 1 116 ? -0.842 -15.201 -2.202 1.00 97.7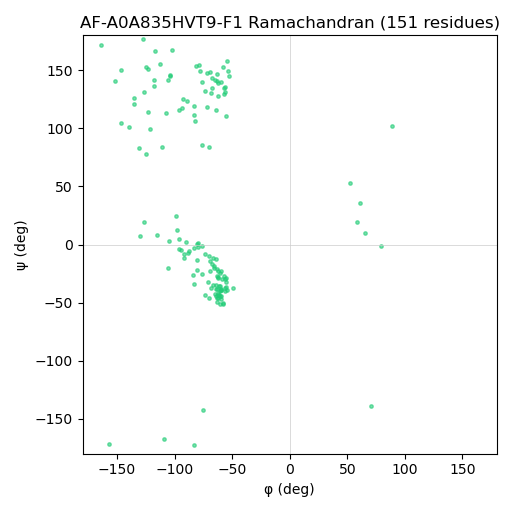5 116 TYR A O 1
ATOM 948 N N . ILE A 1 117 ? -1.488 -13.554 -0.824 1.00 97.31 117 ILE A N 1
ATOM 949 C CA . ILE A 1 117 ? -0.288 -12.741 -1.062 1.00 97.31 117 ILE A CA 1
ATOM 950 C C . ILE A 1 117 ? 0.976 -13.481 -0.617 1.00 97.31 117 ILE A C 1
ATOM 952 O O . ILE A 1 117 ? 1.999 -13.413 -1.295 1.00 97.31 117 ILE A O 1
ATOM 956 N N . GLN A 1 118 ? 0.921 -14.215 0.498 1.00 96.44 118 GLN A N 1
ATOM 957 C CA . GLN A 1 118 ? 2.047 -15.024 0.964 1.00 96.44 118 GLN A CA 1
ATOM 958 C C . GLN A 1 118 ? 2.463 -16.088 -0.065 1.00 96.44 118 GLN A C 1
ATOM 960 O O . GLN A 1 118 ? 3.653 -16.342 -0.240 1.00 96.44 118 GLN A O 1
ATOM 965 N N . GLN A 1 119 ? 1.495 -16.711 -0.739 1.00 96.50 119 GLN A N 1
ATOM 966 C CA . GLN A 1 119 ? 1.744 -17.763 -1.726 1.00 96.50 119 GLN A CA 1
ATOM 967 C C . GLN A 1 119 ? 2.063 -17.207 -3.116 1.00 96.50 119 GLN A C 1
ATOM 969 O O . GLN A 1 119 ? 2.716 -17.883 -3.913 1.00 96.50 119 GLN A O 1
ATOM 974 N N . HIS A 1 120 ? 1.585 -16.005 -3.433 1.00 96.62 120 HIS A N 1
ATOM 975 C CA . HIS A 1 120 ? 1.677 -15.390 -4.752 1.00 96.62 120 HIS A CA 1
ATOM 976 C C . HIS A 1 120 ? 2.212 -13.967 -4.598 1.00 96.62 120 HIS A C 1
ATOM 978 O O . HIS A 1 120 ? 1.462 -12.992 -4.533 1.00 96.62 120 HIS A O 1
ATOM 984 N N . LEU A 1 121 ? 3.535 -13.847 -4.512 1.00 95.38 121 LEU A N 1
ATOM 985 C CA . LEU A 1 121 ? 4.204 -12.551 -4.421 1.00 95.38 121 LEU A CA 1
ATOM 986 C C . LEU A 1 121 ? 3.990 -11.746 -5.710 1.00 95.38 121 LEU A C 1
ATOM 988 O O . LEU A 1 121 ? 4.043 -12.300 -6.809 1.00 95.38 121 LEU A O 1
ATOM 992 N N . PHE A 1 122 ? 3.790 -10.434 -5.577 1.00 97.50 122 PHE A N 1
ATOM 993 C CA . PHE A 1 122 ? 3.539 -9.546 -6.709 1.00 97.50 122 PHE A CA 1
ATOM 994 C C . PHE A 1 122 ? 4.353 -8.253 -6.611 1.00 97.50 122 PHE A C 1
ATOM 996 O O . PHE A 1 122 ? 4.247 -7.509 -5.634 1.00 97.50 122 PHE A O 1
ATOM 1003 N N . GLY A 1 123 ? 5.114 -7.956 -7.667 1.00 97.00 123 GLY A N 1
ATOM 1004 C CA . GLY A 1 123 ? 5.876 -6.718 -7.800 1.00 97.00 123 GLY A CA 1
ATOM 1005 C C . GLY A 1 123 ? 7.084 -6.624 -6.858 1.00 97.00 123 GLY A C 1
ATOM 1006 O O . GLY A 1 123 ? 7.849 -7.572 -6.696 1.00 97.00 123 GLY A O 1
ATOM 1007 N N . GLN A 1 124 ? 7.291 -5.439 -6.289 1.00 96.88 124 GLN A N 1
ATOM 1008 C CA . GLN A 1 124 ? 8.374 -5.122 -5.361 1.00 96.88 124 GLN A CA 1
ATOM 1009 C C . GLN A 1 124 ? 8.139 -5.794 -3.995 1.00 96.88 124 GLN A C 1
ATOM 1011 O O . GLN A 1 124 ? 6.993 -5.928 -3.562 1.00 96.88 124 GLN A O 1
ATOM 1016 N N . PRO A 1 125 ? 9.200 -6.187 -3.268 1.00 96.12 125 PRO A N 1
ATOM 1017 C CA . PRO A 1 125 ? 9.045 -6.765 -1.940 1.00 96.12 125 PRO A CA 1
ATOM 1018 C C . PRO A 1 125 ? 8.560 -5.721 -0.926 1.00 96.12 125 PRO A C 1
ATOM 1020 O O . PRO A 1 125 ? 8.915 -4.540 -0.997 1.00 96.12 125 PRO A O 1
ATOM 1023 N N . ALA A 1 126 ? 7.791 -6.181 0.063 1.00 96.69 126 ALA A N 1
ATOM 1024 C CA . ALA A 1 126 ? 7.509 -5.399 1.260 1.00 96.69 126 ALA A CA 1
ATOM 1025 C C . ALA A 1 126 ? 8.815 -5.018 1.978 1.00 96.69 126 ALA A C 1
ATOM 1027 O O . ALA A 1 126 ? 9.822 -5.727 1.895 1.00 96.69 126 ALA A O 1
ATOM 1028 N N . ILE A 1 127 ? 8.797 -3.907 2.715 1.00 97.25 127 ILE A N 1
ATOM 1029 C CA . ILE A 1 127 ? 9.946 -3.520 3.536 1.00 97.25 127 ILE A CA 1
ATOM 1030 C C . ILE A 1 127 ? 10.027 -4.464 4.732 1.00 97.25 127 ILE A C 1
ATOM 1032 O O . ILE A 1 127 ? 9.124 -4.502 5.562 1.00 97.25 127 ILE A O 1
ATOM 1036 N N . ALA A 1 128 ? 11.134 -5.192 4.811 1.00 95.00 128 ALA A N 1
ATOM 1037 C CA . ALA A 1 128 ? 11.490 -6.075 5.912 1.00 95.00 128 ALA A CA 1
ATOM 1038 C C . ALA A 1 128 ? 12.900 -5.737 6.421 1.00 95.00 128 ALA A C 1
ATOM 1040 O O . ALA A 1 128 ? 13.592 -4.899 5.839 1.00 95.00 128 ALA A O 1
ATOM 1041 N N . GLU A 1 129 ? 13.348 -6.422 7.474 1.00 96.12 129 GLU A N 1
ATOM 1042 C CA . GLU A 1 129 ? 14.668 -6.209 8.089 1.00 96.12 129 GLU A CA 1
ATOM 1043 C C . GLU A 1 129 ? 15.842 -6.383 7.117 1.00 96.12 129 GLU A C 1
ATOM 1045 O O . GLU A 1 129 ? 16.883 -5.750 7.267 1.00 96.12 129 GLU A O 1
ATOM 1050 N N . SER A 1 130 ? 15.653 -7.193 6.075 1.00 96.06 130 SER A N 1
ATOM 1051 C CA . SER A 1 130 ? 16.626 -7.405 5.002 1.00 96.06 130 SER A CA 1
ATOM 1052 C C . SER A 1 130 ? 16.745 -6.234 4.018 1.00 96.06 130 SER A C 1
ATOM 1054 O O . SER A 1 130 ? 17.621 -6.248 3.152 1.00 96.06 130 SER A O 1
ATOM 1056 N N . HIS A 1 131 ? 15.877 -5.220 4.102 1.00 96.88 131 HIS A N 1
ATOM 1057 C CA . HIS A 1 131 ? 15.908 -4.080 3.192 1.00 96.88 131 HIS A CA 1
ATOM 1058 C C . HIS A 1 131 ? 17.186 -3.240 3.424 1.00 96.88 131 HIS A C 1
ATOM 1060 O O . HIS A 1 131 ? 17.470 -2.882 4.566 1.00 96.88 131 HIS A O 1
ATOM 1066 N N . PRO A 1 132 ? 17.926 -2.807 2.379 1.00 97.12 132 PRO A N 1
ATOM 1067 C CA . PRO A 1 132 ? 19.191 -2.070 2.545 1.00 97.12 132 PRO A CA 1
ATOM 1068 C C . PRO A 1 132 ? 19.087 -0.803 3.405 1.00 97.12 132 PRO A C 1
ATOM 1070 O O . PRO A 1 132 ? 20.016 -0.421 4.106 1.00 97.12 132 PRO A O 1
ATOM 1073 N N . CYS A 1 133 ? 17.929 -0.145 3.360 1.00 97.00 133 CYS A N 1
ATOM 1074 C CA . CYS A 1 133 ? 17.625 1.047 4.155 1.00 97.00 133 CYS A CA 1
ATOM 1075 C C . CYS A 1 133 ? 16.804 0.745 5.421 1.00 97.00 133 CYS A C 1
ATOM 1077 O O . CYS A 1 133 ? 16.082 1.622 5.893 1.00 97.00 133 CYS A O 1
ATOM 1079 N N . TRP A 1 134 ? 16.857 -0.481 5.954 1.00 97.81 134 TRP A N 1
ATOM 1080 C CA . TRP A 1 134 ? 16.060 -0.886 7.116 1.00 97.81 134 TRP A CA 1
ATOM 1081 C C . TRP A 1 134 ? 16.262 0.033 8.320 1.00 97.81 134 TRP A C 1
ATOM 1083 O O . TRP A 1 134 ? 15.282 0.405 8.951 1.00 97.81 134 TRP A O 1
ATOM 1093 N N . GLN A 1 135 ? 17.490 0.496 8.581 1.00 97.69 135 GLN A N 1
ATOM 1094 C CA . GLN A 1 135 ? 17.768 1.430 9.680 1.00 97.69 135 GLN A CA 1
ATOM 1095 C C . GLN A 1 135 ? 16.916 2.711 9.612 1.00 97.69 135 GLN A C 1
ATOM 1097 O O . GLN A 1 135 ? 16.481 3.217 10.641 1.00 97.69 135 GLN A O 1
ATOM 1102 N N . HIS A 1 136 ? 16.650 3.232 8.412 1.00 97.19 136 HIS A N 1
ATOM 1103 C CA . HIS A 1 136 ? 15.778 4.393 8.242 1.00 97.19 136 HIS A CA 1
ATOM 1104 C C . HIS A 1 136 ? 14.317 4.038 8.550 1.00 97.19 136 HIS A C 1
ATOM 1106 O O . HIS A 1 136 ? 13.639 4.749 9.287 1.00 97.19 136 HIS A O 1
ATOM 1112 N N . TYR A 1 137 ? 13.821 2.918 8.022 1.00 97.56 137 TYR A N 1
ATOM 1113 C CA . TYR A 1 137 ? 12.430 2.511 8.230 1.00 97.56 137 TYR A CA 1
ATOM 1114 C C . TYR A 1 137 ? 12.148 2.046 9.663 1.00 97.56 137 TYR A C 1
ATOM 1116 O O . TYR A 1 137 ? 11.068 2.313 10.183 1.00 97.56 137 TYR A O 1
ATOM 1124 N N . SER A 1 138 ? 13.115 1.432 10.343 1.00 97.06 138 SER A N 1
ATOM 1125 C CA . SER A 1 138 ? 12.980 1.058 11.751 1.00 97.06 138 SER A CA 1
ATOM 1126 C C . SER A 1 138 ? 12.886 2.287 12.658 1.00 97.06 138 SER A C 1
ATOM 1128 O O . SER A 1 138 ? 12.103 2.277 13.602 1.00 97.06 138 SER A O 1
ATOM 1130 N N . GLN A 1 139 ? 13.582 3.389 12.344 1.00 96.56 139 GLN A N 1
ATOM 1131 C CA . GLN A 1 139 ? 13.397 4.671 13.040 1.00 96.56 139 GLN A CA 1
ATOM 1132 C C . GLN A 1 139 ? 11.973 5.214 12.870 1.00 96.56 139 GLN A C 1
ATOM 1134 O O . GLN A 1 139 ? 11.361 5.640 13.851 1.00 96.56 139 GLN A O 1
ATOM 1139 N N . VAL A 1 140 ? 11.426 5.145 11.650 1.00 96.00 140 VAL A N 1
ATOM 1140 C CA . VAL A 1 140 ? 10.032 5.524 11.372 1.00 96.00 140 VAL A CA 1
ATOM 1141 C C . VAL A 1 140 ? 9.078 4.688 12.226 1.00 96.00 140 VAL A C 1
ATOM 1143 O O . VAL A 1 140 ? 8.255 5.263 12.936 1.00 96.00 140 VAL A O 1
ATOM 1146 N N . ILE A 1 141 ? 9.219 3.357 12.221 1.00 95.12 141 ILE A N 1
ATOM 1147 C CA . ILE A 1 141 ? 8.382 2.441 13.018 1.00 95.12 141 ILE A CA 1
ATOM 1148 C C . ILE A 1 141 ? 8.486 2.774 14.514 1.00 95.12 141 ILE A C 1
ATOM 1150 O O . ILE A 1 141 ? 7.472 2.989 15.175 1.00 95.12 141 ILE A O 1
ATOM 1154 N N . ASN A 1 142 ? 9.705 2.898 15.041 1.00 94.62 142 ASN A N 1
ATOM 1155 C CA . ASN A 1 142 ? 9.945 3.131 16.465 1.00 94.62 142 ASN A CA 1
ATOM 1156 C C . ASN A 1 142 ? 9.381 4.473 16.952 1.00 94.62 142 ASN A C 1
ATOM 1158 O O . ASN A 1 142 ? 8.815 4.536 18.042 1.00 94.62 142 ASN A O 1
ATOM 1162 N N . SER A 1 143 ? 9.478 5.534 16.144 1.00 92.19 143 SER A N 1
ATOM 1163 C CA . SER A 1 143 ? 8.910 6.847 16.490 1.00 92.19 143 SER A CA 1
ATOM 1164 C C . SER A 1 143 ? 7.386 6.816 16.659 1.00 92.19 143 SER A C 1
ATOM 1166 O O . SER A 1 143 ? 6.827 7.587 17.438 1.00 92.19 143 SER A O 1
ATOM 1168 N N . ARG A 1 144 ? 6.703 5.902 15.958 1.00 83.44 144 ARG A N 1
ATOM 1169 C CA . ARG A 1 144 ? 5.243 5.758 15.990 1.00 83.44 144 ARG A CA 1
ATOM 1170 C C . 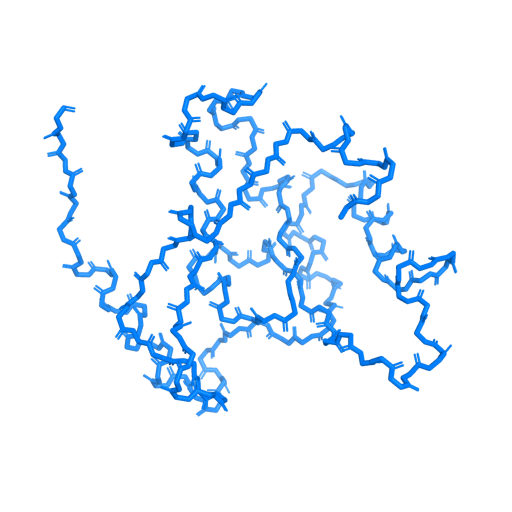ARG A 1 144 ? 4.778 4.930 17.182 1.00 83.44 144 ARG A C 1
ATOM 1172 O O . ARG A 1 144 ? 3.762 5.271 17.776 1.00 83.44 144 ARG A O 1
ATOM 1179 N N . SER A 1 145 ? 5.556 3.931 17.594 1.00 72.88 145 SER A N 1
ATOM 1180 C CA . SER A 1 145 ? 5.308 3.162 18.823 1.00 72.88 145 SER A CA 1
ATOM 1181 C C . SER A 1 145 ? 5.459 3.995 20.104 1.00 72.88 145 SER A C 1
ATOM 1183 O O . SER A 1 145 ? 4.943 3.610 21.148 1.00 72.88 145 SER A O 1
ATOM 1185 N N . GLN A 1 146 ? 6.163 5.130 20.035 1.00 58.34 146 GLN A N 1
ATOM 1186 C CA . GLN A 1 146 ? 6.370 6.056 21.156 1.00 58.34 146 GLN A CA 1
ATOM 1187 C C . GLN A 1 146 ? 5.383 7.237 21.176 1.00 58.34 146 GLN A C 1
ATOM 1189 O O . GLN A 1 146 ? 5.417 8.040 22.109 1.00 58.34 146 GLN A O 1
ATOM 1194 N N . ALA A 1 147 ? 4.504 7.369 20.177 1.00 52.41 147 ALA A N 1
ATOM 1195 C CA . ALA A 1 147 ? 3.495 8.423 20.174 1.00 52.41 147 ALA A CA 1
ATOM 1196 C C . ALA A 1 147 ? 2.457 8.158 21.287 1.00 52.41 147 ALA A C 1
ATOM 1198 O O . ALA A 1 147 ? 1.932 7.043 21.363 1.00 52.41 147 ALA A O 1
ATOM 1199 N N . PRO A 1 148 ? 2.126 9.143 22.149 1.00 38.69 148 PRO A N 1
ATOM 1200 C CA . PRO A 1 148 ? 1.082 8.973 23.149 1.00 38.69 148 PRO A CA 1
ATOM 1201 C C . PRO A 1 148 ? -0.220 8.582 22.453 1.00 38.69 148 PRO A C 1
ATOM 1203 O O . PRO A 1 148 ? -0.636 9.234 21.494 1.00 38.69 148 PRO A O 1
ATOM 1206 N N . SER A 1 149 ? -0.886 7.539 22.948 1.00 38.84 149 SER A N 1
ATOM 1207 C CA . SER A 1 149 ? -2.274 7.280 22.587 1.00 38.84 149 SER A CA 1
ATOM 1208 C C . SER A 1 149 ? -3.074 8.541 22.908 1.00 38.84 149 SER A C 1
ATOM 1210 O O . SER A 1 149 ? -3.246 8.862 24.087 1.00 38.84 149 SER A O 1
ATOM 1212 N N . VAL A 1 150 ? -3.554 9.263 21.896 1.00 41.34 150 VAL A N 1
ATOM 1213 C CA . VAL A 1 150 ? -4.551 10.315 22.106 1.00 41.34 150 VAL A CA 1
ATOM 1214 C C . VAL A 1 150 ? -5.845 9.594 22.481 1.00 41.34 150 VAL A C 1
ATOM 1216 O O . VAL A 1 150 ? -6.658 9.234 21.636 1.00 41.34 150 VAL A O 1
ATOM 1219 N N . ARG A 1 151 ? -5.970 9.261 23.768 1.00 38.72 151 ARG A N 1
ATOM 1220 C CA . ARG A 1 151 ? -7.216 8.833 24.394 1.00 38.72 151 ARG A CA 1
ATOM 1221 C C . ARG A 1 151 ? -7.993 10.096 24.751 1.00 38.72 151 ARG A C 1
ATOM 1223 O O . ARG A 1 151 ? -7.524 10.865 25.580 1.00 38.72 151 ARG A O 1
ATOM 1230 N N . GLY A 1 152 ? -9.185 10.228 24.179 1.00 39.66 152 GLY A N 1
ATOM 1231 C CA . GLY A 1 152 ? -10.282 11.003 24.755 1.00 39.66 152 GLY A CA 1
ATOM 1232 C C . GLY A 1 152 ? -10.326 12.481 24.384 1.00 39.66 152 GLY A C 1
ATOM 1233 O O . GLY A 1 152 ? -9.663 13.306 25.005 1.00 39.66 15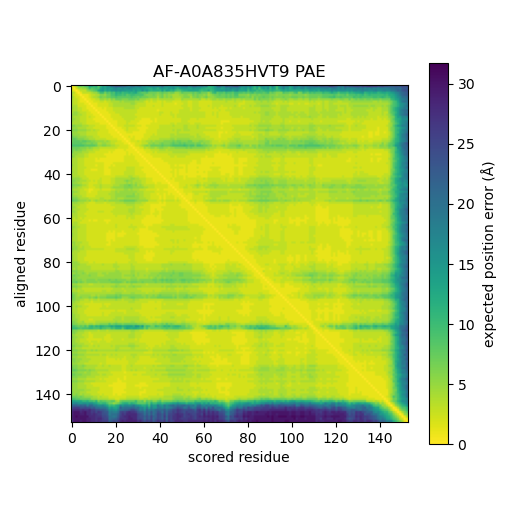2 GLY A O 1
ATOM 1234 N N . LEU A 1 153 ? -11.217 12.798 23.447 1.00 32.31 153 LEU A N 1
ATOM 1235 C CA . LEU A 1 153 ? -12.304 13.738 23.712 1.00 32.31 153 LEU A CA 1
ATOM 1236 C C . LEU A 1 153 ? -13.619 12.997 23.465 1.00 32.31 153 LEU A C 1
ATOM 1238 O O . LEU A 1 153 ? -13.636 12.181 22.514 1.00 32.31 153 LEU A O 1
#

InterPro domains:
  IPR004274 FCP1 homology domain [PS50969] (1-107)
  IPR023214 HAD superfamily [G3DSA:3.40.50.1000] (1-124)
  IPR050365 Mitochondrial import inner membrane translocase subunit TIM50 [PTHR12210] (4-120)

Mean predicted aligned error: 4.94 Å

Solvent-accessible surface area (backbone atoms only — not comparable to full-atom values): 9569 Å² total; per-residue (Å²): 124,68,91,66,50,83,75,50,92,72,84,83,60,75,88,74,36,46,79,67,92,46,50,33,93,94,40,76,88,41,73,35,52,29,56,56,57,62,49,64,20,64,35,74,54,81,83,53,92,69,60,70,60,74,44,47,62,44,77,39,75,44,81,44,62,51,45,70,28,44,71,83,39,65,82,42,29,62,42,15,46,76,68,89,52,91,84,52,81,80,72,40,45,83,41,90,89,7,62,58,44,51,50,51,58,60,53,72,76,55,85,41,38,30,64,49,38,70,77,52,79,52,69,51,72,72,82,46,86,85,38,96,62,28,74,61,54,51,51,56,54,54,58,58,76,67,52,78,80,88,74,81,133

Organism: NCBI:txid261450